Protein AF-A0A0A2XUB7-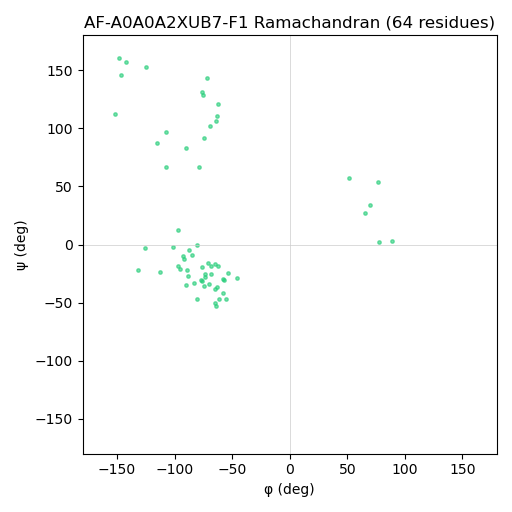F1 (afdb_monomer)

Solvent-accessible surface area (backbone atoms only — not comparable to full-atom values): 4384 Å² total; per-residue (Å²): 143,84,68,74,70,59,63,61,67,68,67,72,77,74,74,81,76,76,79,86,77,65,77,84,73,77,74,78,50,56,92,66,47,89,42,37,70,54,34,42,45,39,34,72,77,52,62,38,55,77,35,27,80,86,67,84,82,57,28,36,53,94,61,33,76,128

InterPro domains:
  IPR008613 Excalibur calcium-binding domain [PF05901] (28-61)
  IPR008613 Excalibur calcium-binding domain [SM00894] (26-61)

Sequence (66 aa):
MRNIAIFILVCISSFSYAVKYSCDDGKRYCKEMQSCEEAKYHLEQCGLSRLDRDKDGVPCESICRQ

Secondary structure (DSSP, 8-state):
---THHHHHHHSSS--------TTS---SGGG--SHHHHHHHHHTS--GGGSSS-SS-TTTTTS--

pLDDT: mean 84.07, std 16.98, range [50.78, 97.44]

Mean predicted aligned error: 10.06 Å

Radius of gyration: 19.07 Å; Cα contacts (8 Å, |Δi|>4): 53; chains: 1; bounding box: 31×27×57 Å

Structure (mmCIF, N/CA/C/O backbone):
data_AF-A0A0A2XUB7-F1
#
_entry.id   AF-A0A0A2XUB7-F1
#
loop_
_atom_site.group_PDB
_atom_site.id
_atom_site.type_symbol
_atom_site.label_atom_id
_atom_site.label_alt_id
_atom_site.label_comp_id
_atom_site.label_asym_id
_atom_site.label_entity_id
_atom_site.label_seq_id
_atom_site.pdbx_PDB_ins_code
_atom_site.Cartn_x
_atom_site.Cartn_y
_atom_site.Cartn_z
_atom_site.occupancy
_atom_site.B_iso_or_equiv
_atom_site.auth_seq_id
_atom_site.auth_comp_id
_atom_site.auth_asym_id
_atom_site.auth_atom_id
_atom_site.pdbx_PDB_model_num
ATOM 1 N N . MET A 1 1 ? 14.985 -14.899 46.879 1.00 55.66 1 MET A N 1
ATOM 2 C CA . MET A 1 1 ? 15.340 -15.342 45.514 1.00 55.66 1 MET A CA 1
ATOM 3 C C . MET A 1 1 ? 14.342 -16.400 45.061 1.00 55.66 1 MET A C 1
ATOM 5 O O . MET A 1 1 ? 14.527 -17.570 45.362 1.00 55.66 1 MET A O 1
ATOM 9 N N . ARG A 1 2 ? 13.228 -15.999 44.439 1.00 52.47 2 ARG A N 1
ATOM 10 C CA . ARG A 1 2 ? 12.294 -16.936 43.803 1.00 52.47 2 ARG A CA 1
ATOM 11 C C . ARG A 1 2 ? 11.595 -16.218 42.645 1.00 52.47 2 ARG A C 1
ATOM 13 O O . ARG A 1 2 ? 10.829 -15.293 42.866 1.00 52.47 2 ARG A O 1
ATOM 20 N N . ASN A 1 3 ? 11.919 -16.672 41.438 1.00 50.78 3 ASN A N 1
ATOM 21 C CA . ASN A 1 3 ? 11.071 -16.654 40.245 1.00 50.78 3 ASN A CA 1
ATOM 22 C C . ASN A 1 3 ? 10.873 -15.337 39.473 1.00 50.78 3 ASN A C 1
ATOM 24 O O . ASN A 1 3 ? 9.755 -15.006 39.097 1.00 50.78 3 ASN A O 1
ATOM 28 N N . ILE A 1 4 ? 11.966 -14.676 39.079 1.00 56.59 4 ILE A N 1
ATOM 29 C CA . ILE A 1 4 ? 11.929 -13.710 37.957 1.00 56.59 4 ILE A CA 1
ATOM 30 C C . ILE A 1 4 ? 11.677 -14.435 36.610 1.00 56.59 4 ILE A C 1
ATOM 32 O O . ILE A 1 4 ? 11.073 -13.877 35.700 1.00 56.59 4 ILE A O 1
ATOM 36 N N . ALA A 1 5 ? 12.041 -15.720 36.502 1.00 54.59 5 ALA A N 1
ATOM 37 C CA . ALA A 1 5 ? 11.882 -16.517 35.279 1.00 54.59 5 ALA A CA 1
ATOM 38 C C . ALA A 1 5 ? 10.419 -16.832 34.886 1.00 54.59 5 ALA A C 1
ATOM 40 O O . ALA A 1 5 ? 10.163 -17.159 33.731 1.00 54.59 5 ALA A O 1
ATOM 41 N N . ILE A 1 6 ? 9.452 -16.716 35.808 1.00 57.56 6 ILE A N 1
ATOM 42 C CA . ILE A 1 6 ? 8.032 -16.985 35.504 1.00 57.56 6 ILE A CA 1
ATOM 43 C C . ILE A 1 6 ? 7.397 -15.835 34.708 1.00 57.56 6 ILE A C 1
ATOM 45 O O . ILE A 1 6 ? 6.551 -16.080 33.855 1.00 57.56 6 ILE A O 1
ATOM 49 N N . PHE A 1 7 ? 7.833 -14.590 34.919 1.00 55.19 7 PHE A N 1
ATOM 50 C CA . PHE A 1 7 ? 7.239 -13.423 34.255 1.00 55.19 7 PHE A CA 1
ATOM 51 C C . PHE A 1 7 ? 7.623 -13.327 32.770 1.00 55.19 7 PHE A C 1
ATOM 53 O O . PHE A 1 7 ? 6.854 -12.836 31.954 1.00 55.19 7 PHE A O 1
ATOM 60 N N . ILE A 1 8 ? 8.790 -13.861 32.405 1.00 60.09 8 ILE A N 1
ATOM 61 C CA . ILE A 1 8 ? 9.260 -13.903 31.016 1.00 60.09 8 ILE A CA 1
ATOM 62 C C . ILE A 1 8 ? 8.542 -15.018 30.232 1.00 60.09 8 ILE A C 1
ATOM 64 O O . ILE A 1 8 ? 8.256 -14.845 29.057 1.00 60.09 8 ILE A O 1
ATOM 68 N N . LEU A 1 9 ? 8.146 -16.123 30.872 1.00 58.22 9 LEU A N 1
ATOM 69 C CA . LEU A 1 9 ? 7.447 -17.237 30.210 1.00 58.22 9 LEU A CA 1
ATOM 70 C C . LEU A 1 9 ? 5.957 -16.980 29.905 1.00 58.22 9 LEU A C 1
ATOM 72 O O . LEU A 1 9 ? 5.401 -17.649 29.038 1.00 58.22 9 LEU A O 1
ATOM 76 N N . VAL A 1 10 ? 5.310 -16.017 30.571 1.00 58.22 10 VAL A N 1
ATOM 77 C CA . VAL A 1 10 ? 3.885 -15.692 30.344 1.00 58.22 10 VAL A CA 1
ATOM 78 C C . VAL A 1 10 ? 3.688 -14.660 29.223 1.00 58.22 10 VAL A C 1
ATOM 80 O O . VAL A 1 10 ? 2.663 -14.676 28.550 1.00 58.22 10 VAL A O 1
ATOM 83 N N . CYS A 1 11 ? 4.669 -13.794 28.960 1.00 57.09 11 CYS A N 1
ATOM 84 C CA . CYS A 1 11 ? 4.487 -12.669 28.034 1.00 57.09 11 CYS A CA 1
ATOM 85 C C . CYS A 1 11 ? 4.816 -12.987 26.564 1.00 57.09 11 CYS A C 1
ATOM 87 O O . CYS A 1 11 ? 4.337 -12.291 25.673 1.00 57.09 11 CYS A O 1
ATOM 89 N N . ILE A 1 12 ? 5.627 -14.016 26.287 1.00 59.12 12 ILE A N 1
ATOM 90 C CA . ILE A 1 12 ? 6.152 -14.277 24.929 1.00 59.12 12 ILE A CA 1
ATOM 91 C C . ILE A 1 12 ? 5.252 -15.2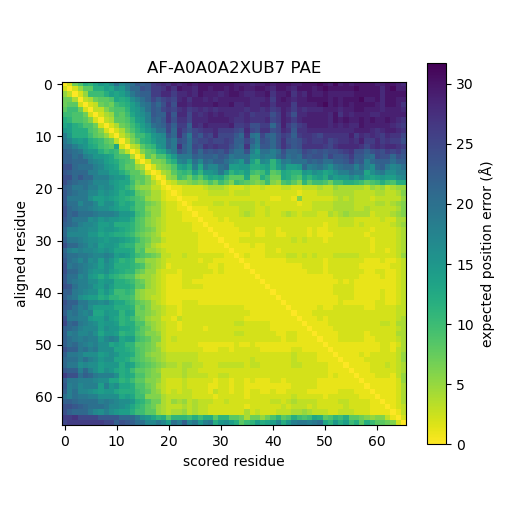45 24.130 1.00 59.12 12 ILE A C 1
ATOM 93 O O . ILE A 1 12 ? 5.401 -15.383 22.922 1.00 59.12 12 ILE A O 1
ATOM 97 N N . SER A 1 13 ? 4.293 -15.920 24.770 1.00 60.28 13 SER A N 1
ATOM 98 C CA . SER A 1 13 ? 3.529 -17.021 24.158 1.00 60.28 13 SER A CA 1
ATOM 99 C C . SER A 1 13 ? 2.310 -16.607 23.324 1.00 60.28 13 SER A C 1
ATOM 101 O O . SER A 1 13 ? 1.724 -17.465 22.672 1.00 60.28 13 SER A O 1
ATOM 103 N N . SER A 1 14 ? 1.892 -15.335 23.342 1.00 62.66 14 SER A N 1
ATOM 104 C CA . SER A 1 14 ? 0.546 -14.959 22.857 1.00 62.66 14 SER A CA 1
ATOM 105 C C . SER A 1 14 ? 0.494 -13.868 21.784 1.00 62.66 14 SER A C 1
ATOM 107 O O . SER A 1 14 ? -0.581 -13.594 21.262 1.00 62.66 14 SER A O 1
ATOM 109 N N . PHE A 1 15 ? 1.619 -13.269 21.391 1.00 61.09 15 PHE A N 1
ATOM 110 C CA . PHE A 1 15 ? 1.642 -12.269 20.317 1.00 61.09 15 PHE A CA 1
ATOM 111 C C . PHE A 1 15 ? 2.277 -12.845 19.052 1.00 61.09 15 PHE A C 1
ATOM 113 O O . PHE A 1 15 ? 3.340 -12.417 18.610 1.00 61.09 15 PHE A O 1
ATOM 120 N N . SER A 1 16 ? 1.608 -13.829 18.445 1.00 62.91 16 SER A N 1
ATOM 121 C CA . SER A 1 16 ? 1.838 -14.117 17.030 1.00 62.91 16 SER A CA 1
ATOM 122 C C . SER A 1 16 ? 1.150 -13.009 16.234 1.00 62.91 16 SER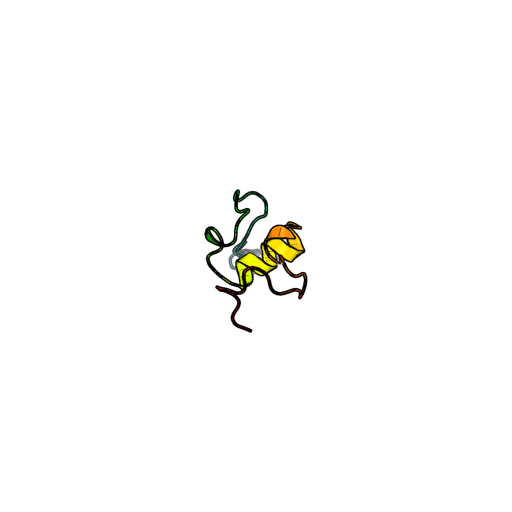 A C 1
ATOM 124 O O . SER A 1 16 ? -0.055 -13.048 15.989 1.00 62.91 16 SER A O 1
ATOM 126 N N . TYR A 1 17 ? 1.894 -11.946 15.929 1.00 60.00 17 TYR A N 1
ATOM 127 C CA . TYR A 1 17 ? 1.408 -10.888 15.053 1.00 60.00 17 TYR A CA 1
ATOM 128 C C . TYR A 1 17 ? 1.316 -11.479 13.644 1.00 60.00 17 TYR A C 1
ATOM 130 O O . TYR A 1 17 ? 2.334 -11.692 12.987 1.00 60.00 17 TYR A O 1
ATOM 138 N N . ALA A 1 18 ? 0.105 -11.829 13.208 1.00 67.88 18 ALA A N 1
ATOM 139 C CA . ALA A 1 18 ? -0.112 -12.345 11.866 1.00 67.88 18 ALA A CA 1
ATOM 140 C C . ALA A 1 18 ? 0.246 -11.245 10.857 1.00 67.88 18 ALA A C 1
ATOM 142 O O . ALA A 1 18 ? -0.487 -10.265 10.707 1.00 67.88 18 ALA A O 1
ATOM 143 N N . VAL A 1 19 ? 1.389 -11.392 10.185 1.00 65.94 19 VAL A N 1
ATOM 144 C CA . VAL A 1 19 ? 1.744 -10.546 9.042 1.00 65.94 19 VAL A CA 1
ATOM 145 C C . VAL A 1 19 ? 0.700 -10.810 7.962 1.00 65.94 19 VAL A C 1
ATOM 147 O O . VAL A 1 19 ? 0.606 -11.918 7.441 1.00 65.94 19 VAL A O 1
ATOM 150 N N . LYS A 1 20 ? -0.149 -9.812 7.702 1.00 82.25 20 LYS A N 1
ATOM 151 C CA . LYS A 1 20 ? -1.358 -9.983 6.888 1.00 82.25 20 LYS A CA 1
ATOM 152 C C . LYS A 1 20 ? -1.073 -9.901 5.382 1.00 82.25 20 LYS A C 1
ATOM 154 O O . LYS A 1 20 ? -1.725 -10.612 4.629 1.00 82.25 20 LYS A O 1
ATOM 159 N N . TYR A 1 21 ? -0.096 -9.083 4.976 1.00 93.69 21 TYR A N 1
ATOM 160 C CA . TYR A 1 21 ? 0.272 -8.798 3.581 1.00 93.69 21 TYR A CA 1
ATOM 161 C C . TYR A 1 21 ? 1.802 -8.662 3.446 1.00 93.69 21 TYR A C 1
ATOM 163 O O . TYR A 1 21 ? 2.476 -8.375 4.438 1.00 93.69 21 TYR A O 1
ATOM 171 N N . SER A 1 22 ? 2.354 -8.868 2.246 1.00 94.31 22 SER A N 1
ATOM 172 C CA . SER A 1 22 ? 3.795 -8.756 1.959 1.00 94.31 22 SER A CA 1
ATOM 173 C C . SER A 1 22 ? 4.029 -8.243 0.542 1.00 94.31 22 SER A C 1
ATOM 175 O O . SER A 1 22 ? 3.301 -8.610 -0.367 1.00 94.31 22 SER A O 1
ATOM 177 N N . CYS A 1 23 ? 5.079 -7.451 0.320 1.00 95.31 23 CYS A N 1
ATOM 178 C CA . CYS A 1 23 ? 5.434 -6.978 -1.022 1.00 95.31 23 CYS A CA 1
ATOM 179 C C . CYS A 1 23 ? 5.993 -8.071 -1.949 1.00 95.31 23 CYS A C 1
ATOM 181 O O . CYS A 1 23 ? 6.037 -7.872 -3.165 1.00 95.31 23 CYS A O 1
ATOM 183 N N . ASP A 1 24 ? 6.400 -9.212 -1.386 1.00 94.31 24 ASP A N 1
ATOM 184 C CA . ASP A 1 24 ? 7.008 -10.340 -2.103 1.00 94.31 24 ASP A CA 1
ATOM 185 C C . ASP A 1 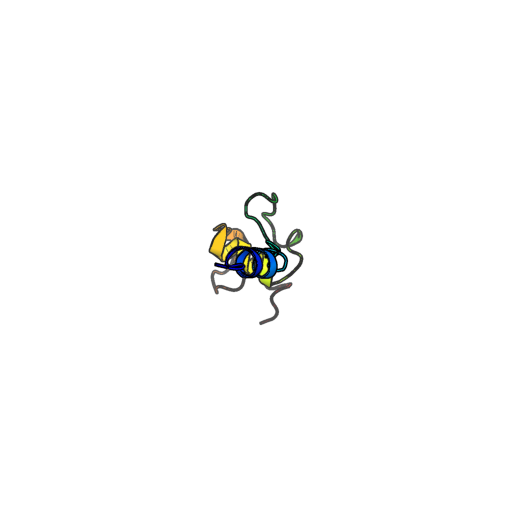24 ? 6.000 -11.451 -2.454 1.00 94.31 24 ASP A C 1
ATOM 187 O O . ASP A 1 24 ? 6.383 -12.551 -2.847 1.00 94.31 24 ASP A O 1
ATOM 191 N N . ASP A 1 25 ? 4.699 -11.185 -2.330 1.00 93.81 25 ASP A N 1
ATOM 192 C CA . ASP A 1 25 ? 3.631 -12.138 -2.657 1.00 93.81 25 ASP A CA 1
ATOM 193 C C . ASP A 1 25 ? 3.300 -12.221 -4.161 1.00 93.81 25 ASP A C 1
ATOM 195 O O . ASP A 1 25 ? 2.442 -12.999 -4.583 1.00 93.81 25 ASP A O 1
ATOM 199 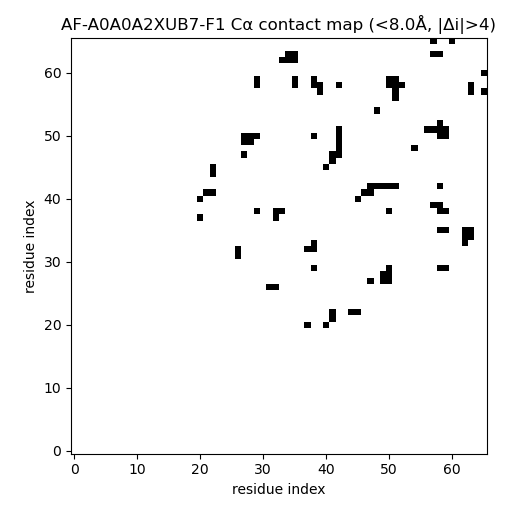N N . GLY A 1 26 ? 3.996 -11.428 -4.982 1.00 94.38 26 GLY A N 1
ATOM 200 C CA . GLY A 1 26 ? 3.847 -11.400 -6.434 1.00 94.38 26 GLY A CA 1
ATOM 201 C C . GLY A 1 26 ? 2.618 -10.643 -6.937 1.00 94.38 26 GLY A C 1
ATOM 202 O O . GLY A 1 26 ? 2.426 -10.575 -8.153 1.00 94.38 26 GLY A O 1
ATOM 203 N N . LYS A 1 27 ? 1.812 -10.032 -6.061 1.00 95.62 27 LYS A N 1
ATOM 204 C CA . LYS A 1 27 ? 0.619 -9.285 -6.469 1.00 95.62 27 LYS A CA 1
ATOM 205 C C . LYS A 1 27 ? 1.006 -7.939 -7.067 1.00 95.62 27 LYS A C 1
ATOM 207 O O . LYS A 1 27 ? 1.776 -7.160 -6.506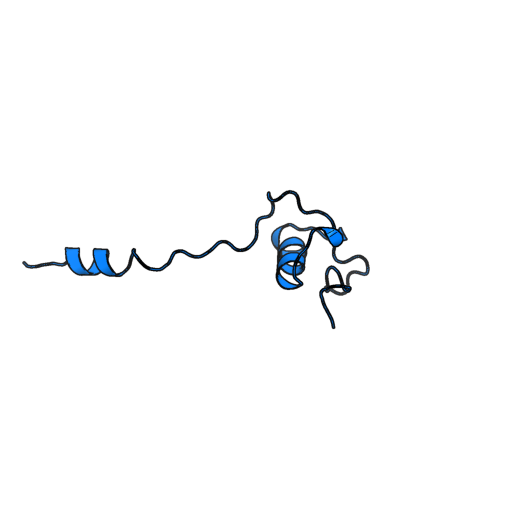 1.00 95.62 27 LYS A O 1
ATOM 212 N N . ARG A 1 28 ? 0.483 -7.650 -8.254 1.00 95.50 28 ARG A N 1
ATOM 213 C CA . ARG A 1 28 ? 0.774 -6.440 -9.036 1.00 95.50 28 ARG A CA 1
ATOM 214 C C . ARG A 1 28 ? -0.473 -5.742 -9.560 1.00 95.50 28 ARG A C 1
ATOM 216 O O . ARG A 1 28 ? -0.395 -4.556 -9.875 1.00 95.50 28 ARG A O 1
ATOM 223 N N . TYR A 1 29 ? -1.594 -6.445 -9.673 1.00 96.25 29 TYR A N 1
ATOM 224 C CA . TYR A 1 29 ? -2.810 -5.960 -10.315 1.00 96.25 29 TYR A CA 1
ATOM 225 C C . TYR A 1 29 ? -4.016 -6.046 -9.380 1.00 96.25 29 TYR A C 1
ATOM 227 O O . TYR A 1 29 ? -4.110 -6.943 -8.550 1.00 96.25 29 TYR A O 1
ATOM 235 N N . CYS A 1 30 ? -5.008 -5.177 -9.586 1.00 96.56 30 CYS A N 1
ATOM 236 C CA . CYS A 1 30 ? -6.223 -5.158 -8.764 1.00 96.56 30 CYS A CA 1
ATOM 237 C C . CYS A 1 30 ? -7.000 -6.479 -8.752 1.00 96.56 30 CYS A C 1
ATOM 239 O O . CYS A 1 30 ? -7.595 -6.818 -7.740 1.00 96.56 30 CYS A O 1
ATOM 241 N N . LYS A 1 31 ? -6.942 -7.264 -9.836 1.00 95.75 31 LYS A N 1
ATOM 242 C CA . LYS A 1 31 ? -7.571 -8.596 -9.907 1.00 95.75 31 LYS A CA 1
ATOM 243 C C . LYS A 1 31 ? -6.972 -9.624 -8.933 1.00 95.75 31 LYS A C 1
ATOM 245 O O . LYS A 1 31 ? -7.558 -10.680 -8.738 1.00 95.75 31 LYS A O 1
ATOM 250 N N . GLU A 1 32 ? -5.781 -9.354 -8.401 1.00 96.38 32 GLU A N 1
ATOM 251 C CA . GLU A 1 32 ? -5.069 -10.230 -7.464 1.00 96.38 32 GLU A CA 1
ATOM 252 C C . GLU A 1 32 ? -5.335 -9.825 -6.006 1.00 96.38 32 GLU A C 1
ATOM 254 O O . GLU A 1 32 ? -5.197 -10.654 -5.104 1.00 96.38 32 GLU A O 1
ATOM 259 N N . MET A 1 33 ? -5.763 -8.575 -5.787 1.00 95.75 33 MET A N 1
ATOM 260 C CA . MET A 1 33 ? -6.095 -8.035 -4.471 1.00 95.75 33 MET A CA 1
ATOM 261 C C . MET A 1 33 ? -7.453 -8.565 -4.015 1.00 95.75 33 MET A C 1
ATOM 263 O O . MET A 1 33 ? -8.433 -8.525 -4.756 1.00 95.75 33 MET A O 1
ATOM 267 N N . GLN A 1 34 ? -7.509 -9.064 -2.787 1.00 94.06 34 GLN A N 1
ATOM 268 C CA . GLN A 1 34 ? -8.705 -9.679 -2.209 1.00 94.06 34 GLN A CA 1
ATOM 269 C C . GLN A 1 34 ? -9.508 -8.704 -1.346 1.00 94.06 34 GLN A C 1
ATOM 271 O O . GLN A 1 34 ? -10.681 -8.943 -1.063 1.00 94.06 34 GLN A O 1
ATOM 276 N N . SER A 1 35 ? -8.888 -7.608 -0.911 1.00 95.50 35 SER A N 1
ATOM 277 C CA . SER A 1 35 ? -9.522 -6.607 -0.061 1.00 95.50 35 SER A CA 1
ATOM 278 C C . SER A 1 35 ? -8.977 -5.209 -0.325 1.00 95.50 35 SER A C 1
ATOM 280 O O . SER A 1 35 ? -7.880 -5.032 -0.864 1.00 95.50 35 SER A O 1
ATOM 282 N N . CYS A 1 36 ? -9.752 -4.203 0.080 1.00 96.31 36 CYS A N 1
ATOM 283 C CA . CYS A 1 36 ? -9.312 -2.818 0.000 1.00 96.31 36 CYS A CA 1
ATOM 284 C C . CYS A 1 36 ? -8.082 -2.569 0.890 1.00 96.31 36 CYS A C 1
ATOM 286 O O . CYS A 1 36 ? -7.169 -1.848 0.500 1.00 96.31 36 CYS A O 1
ATOM 288 N N . GLU A 1 37 ? -8.010 -3.200 2.065 1.00 95.69 37 GLU A N 1
ATOM 289 C CA . GLU A 1 37 ? -6.871 -3.081 2.980 1.00 95.69 37 GLU A CA 1
ATOM 290 C C . GLU A 1 37 ? -5.588 -3.657 2.378 1.00 95.69 37 GLU A C 1
ATOM 292 O O . GLU A 1 37 ? -4.516 -3.089 2.567 1.00 95.69 37 GLU A O 1
ATOM 297 N N . GLU A 1 38 ? -5.694 -4.768 1.647 1.00 96.06 38 GLU A N 1
ATOM 298 C CA . GLU A 1 38 ? -4.569 -5.345 0.916 1.00 96.06 38 GLU A CA 1
ATOM 299 C C . GLU A 1 38 ? -4.106 -4.400 -0.197 1.00 96.06 38 GLU A C 1
ATOM 301 O O . GLU A 1 38 ? -2.930 -4.047 -0.264 1.00 96.06 38 GLU A O 1
ATOM 306 N N . ALA A 1 39 ? -5.032 -3.916 -1.029 1.00 97.31 39 ALA A N 1
ATOM 307 C CA . ALA A 1 39 ? -4.707 -2.983 -2.105 1.00 97.31 39 ALA A CA 1
ATOM 308 C C . ALA A 1 39 ? -4.033 -1.700 -1.579 1.00 97.31 39 ALA A C 1
ATOM 310 O O . ALA A 1 39 ? -3.039 -1.252 -2.153 1.00 97.31 39 ALA A O 1
ATOM 311 N N . LYS A 1 40 ? -4.519 -1.154 -0.455 1.00 96.50 40 LYS A N 1
ATOM 312 C CA . LYS A 1 40 ? -3.904 -0.018 0.253 1.00 96.50 40 LYS A CA 1
ATOM 313 C C . LYS A 1 40 ? -2.503 -0.335 0.748 1.00 96.50 40 LYS A C 1
ATOM 315 O O . LYS A 1 40 ? -1.584 0.433 0.477 1.00 96.50 40 LYS A O 1
ATOM 320 N N . TYR A 1 41 ? -2.310 -1.488 1.386 1.00 96.75 41 TYR A N 1
ATOM 321 C CA . TYR A 1 41 ? -0.984 -1.927 1.811 1.00 96.75 41 TYR A CA 1
ATOM 322 C C . TYR A 1 41 ? -0.004 -1.968 0.631 1.00 96.75 41 TYR A C 1
ATOM 324 O O . TYR A 1 41 ? 1.094 -1.425 0.716 1.00 96.75 41 TYR A O 1
ATOM 332 N N . HIS A 1 42 ? -0.402 -2.543 -0.502 1.00 97.44 42 HIS A N 1
ATOM 333 C CA . HIS A 1 42 ? 0.468 -2.616 -1.672 1.00 97.44 42 HIS A CA 1
ATOM 334 C C . HIS A 1 42 ? 0.716 -1.260 -2.348 1.00 97.44 42 HIS A C 1
ATOM 336 O O . HIS A 1 42 ? 1.811 -1.037 -2.875 1.00 97.44 42 HIS A O 1
ATOM 342 N N . LEU A 1 43 ? -0.261 -0.351 -2.345 1.00 97.44 43 LEU A N 1
ATOM 343 C CA . LEU A 1 43 ? -0.074 1.013 -2.838 1.00 97.44 43 LEU A CA 1
ATOM 344 C C . LEU A 1 43 ? 0.955 1.761 -1.979 1.00 97.44 43 LEU A C 1
ATOM 346 O O . LEU A 1 43 ? 1.931 2.286 -2.512 1.00 97.44 43 LEU A O 1
ATOM 350 N N . GLU A 1 44 ? 0.750 1.770 -0.663 1.00 96.38 44 GLU A N 1
ATOM 351 C CA . GLU A 1 44 ? 1.509 2.594 0.281 1.00 96.38 44 GLU A CA 1
ATOM 352 C C . GLU A 1 44 ? 2.864 1.985 0.649 1.00 96.38 44 GLU A C 1
ATOM 354 O O . GLU A 1 44 ? 3.881 2.673 0.629 1.00 96.38 44 GLU A O 1
ATOM 359 N N . GLN A 1 45 ? 2.893 0.692 0.980 1.00 96.19 45 GLN A N 1
ATOM 360 C CA . GLN A 1 45 ? 4.081 0.026 1.526 1.00 96.19 45 GLN A CA 1
ATOM 361 C C . GLN A 1 45 ? 4.967 -0.558 0.426 1.00 96.19 45 GLN A C 1
ATOM 363 O O . GLN A 1 45 ? 6.190 -0.542 0.535 1.00 96.19 45 GLN A O 1
ATOM 368 N N . CYS A 1 46 ? 4.357 -1.045 -0.658 1.00 96.31 46 CYS A N 1
ATOM 369 C CA . CYS A 1 46 ? 5.079 -1.673 -1.767 1.00 96.31 46 CYS A CA 1
ATOM 370 C C . CYS A 1 46 ? 5.255 -0.745 -2.979 1.00 96.31 46 CYS A C 1
ATOM 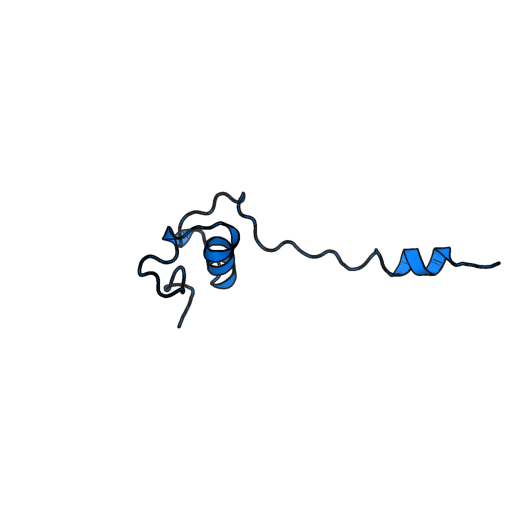372 O O . CYS A 1 46 ? 5.859 -1.144 -3.979 1.00 96.31 46 CYS A O 1
ATOM 374 N N . GLY A 1 47 ? 4.715 0.478 -2.920 1.00 96.31 47 GLY A N 1
ATOM 375 C CA . GLY A 1 47 ? 4.840 1.478 -3.978 1.00 96.31 47 GLY A CA 1
ATOM 376 C C . GLY A 1 47 ? 4.156 1.080 -5.287 1.00 96.31 47 GLY A C 1
ATOM 377 O O . GLY A 1 47 ? 4.587 1.496 -6.367 1.00 96.31 47 GLY A O 1
ATOM 378 N N . LEU A 1 48 ? 3.112 0.244 -5.239 1.00 96.75 48 LEU A N 1
ATOM 379 C CA . LEU A 1 48 ? 2.375 -0.175 -6.432 1.00 96.75 48 LEU A CA 1
ATOM 380 C C . LEU A 1 48 ? 1.392 0.910 -6.884 1.00 96.75 48 LEU A C 1
ATOM 382 O O . LEU A 1 48 ? 0.185 0.699 -6.906 1.00 96.75 48 LEU A O 1
ATOM 386 N N . SER A 1 49 ? 1.922 2.044 -7.343 1.00 95.88 49 SER A N 1
ATOM 387 C CA . SER A 1 49 ? 1.140 3.183 -7.853 1.00 95.88 49 SER A CA 1
ATOM 388 C C . SER A 1 49 ? 0.149 2.818 -8.959 1.00 95.88 49 SER A C 1
ATOM 390 O O . SER A 1 49 ? -0.861 3.476 -9.126 1.00 95.88 49 SER A O 1
ATOM 392 N N . ARG A 1 50 ? 0.386 1.728 -9.695 1.00 96.00 50 ARG A N 1
ATOM 393 C CA . ARG A 1 50 ? -0.544 1.207 -10.711 1.00 96.00 50 ARG A CA 1
ATOM 394 C C . ARG A 1 50 ? -1.907 0.762 -10.168 1.00 96.00 50 ARG A C 1
ATOM 396 O O . ARG A 1 50 ? -2.814 0.567 -10.971 1.00 96.00 50 ARG A O 1
ATOM 403 N N . LEU A 1 51 ? -2.021 0.522 -8.861 1.00 97.19 51 LEU A N 1
ATOM 404 C CA . LEU A 1 51 ? -3.287 0.165 -8.223 1.00 97.19 51 LEU A CA 1
ATOM 405 C C . LEU A 1 51 ? -4.220 1.378 -8.112 1.00 97.19 51 LEU A C 1
ATOM 407 O O . LEU A 1 51 ? -5.428 1.190 -8.116 1.00 97.19 51 LEU A O 1
ATOM 411 N N . ASP A 1 52 ? -3.661 2.588 -8.077 1.00 97.25 52 ASP A N 1
ATOM 412 C CA . ASP A 1 52 ? -4.356 3.877 -8.028 1.00 97.25 52 ASP A CA 1
ATOM 413 C C . ASP A 1 52 ? -4.048 4.652 -9.324 1.00 97.25 52 ASP A C 1
ATOM 415 O O . ASP A 1 52 ? -3.038 5.350 -9.464 1.00 97.25 52 ASP A O 1
ATOM 419 N N . ARG A 1 53 ? -4.861 4.406 -10.355 1.00 94.69 53 ARG A N 1
ATOM 420 C CA . ARG A 1 53 ? -4.556 4.840 -11.727 1.00 94.69 53 ARG A CA 1
ATOM 421 C C . ARG A 1 53 ? -4.769 6.342 -11.920 1.00 94.69 53 ARG A C 1
ATOM 423 O O . ARG A 1 53 ? -4.051 6.956 -12.713 1.00 94.69 53 ARG A O 1
ATOM 430 N N . ASP A 1 54 ? -5.768 6.895 -11.257 1.00 95.06 54 ASP A N 1
ATOM 431 C CA . ASP A 1 54 ? -6.191 8.292 -11.293 1.00 95.06 54 ASP A CA 1
ATOM 432 C C . ASP A 1 54 ? -5.545 9.148 -10.194 1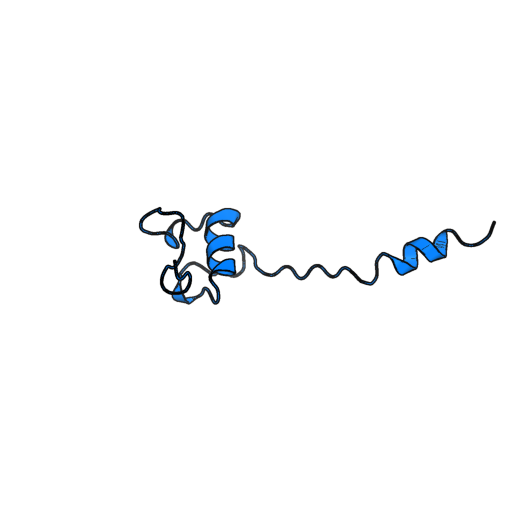.00 95.06 54 ASP A C 1
ATOM 434 O O . ASP A 1 54 ? -5.527 10.372 -10.333 1.00 95.06 54 ASP A O 1
ATOM 438 N N . LYS A 1 55 ? -4.853 8.518 -9.236 1.00 94.75 55 LYS A N 1
ATOM 439 C CA . LYS A 1 55 ? -4.010 9.147 -8.207 1.00 94.75 55 LYS A CA 1
ATOM 440 C C . LYS A 1 55 ? -4.813 9.915 -7.163 1.00 94.75 55 LYS A C 1
ATOM 442 O O . LYS A 1 55 ? -4.355 10.956 -6.682 1.00 94.75 55 LYS A O 1
ATOM 447 N N . ASP A 1 56 ? -5.998 9.423 -6.835 1.00 94.75 56 ASP A N 1
ATOM 448 C CA . ASP A 1 56 ? -6.858 9.992 -5.798 1.00 94.75 56 ASP A CA 1
ATOM 449 C C . ASP A 1 56 ? -6.545 9.420 -4.398 1.00 94.75 56 ASP A C 1
ATOM 451 O O . ASP A 1 56 ? -7.066 9.903 -3.389 1.00 94.75 56 ASP A O 1
ATOM 455 N N . GLY A 1 57 ? -5.636 8.441 -4.319 1.00 93.94 57 GLY A N 1
ATOM 456 C CA . GLY A 1 57 ? -5.261 7.732 -3.100 1.00 93.94 57 GLY A CA 1
ATOM 457 C C . GLY A 1 57 ? -6.118 6.497 -2.808 1.00 93.94 57 GLY A C 1
ATOM 458 O O . GLY A 1 57 ? -5.916 5.855 -1.773 1.00 93.94 57 GLY A O 1
ATOM 459 N N . VAL A 1 58 ? -7.058 6.135 -3.685 1.00 96.12 58 VAL A N 1
ATOM 460 C CA . VAL A 1 58 ? -7.952 4.981 -3.554 1.00 96.12 58 VAL A CA 1
ATOM 461 C C . VAL A 1 58 ? -7.527 3.889 -4.544 1.00 96.12 58 VAL A C 1
ATOM 4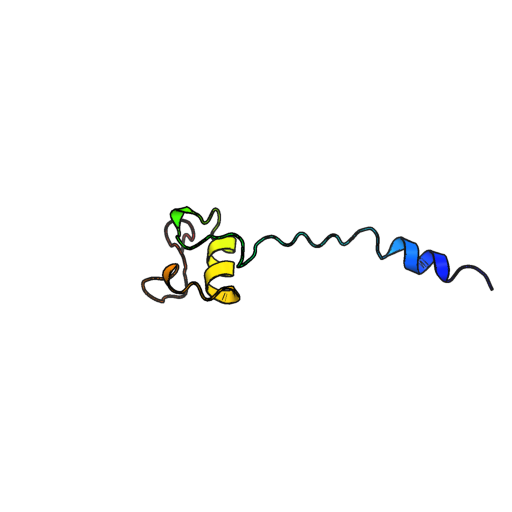63 O O . VAL A 1 58 ? -7.929 3.875 -5.706 1.00 96.12 58 VAL A O 1
ATOM 466 N N . PRO A 1 59 ? -6.736 2.892 -4.108 1.00 97.38 59 PRO A N 1
ATOM 467 C CA . PRO A 1 59 ? -6.339 1.819 -5.003 1.00 97.38 59 PRO A CA 1
ATOM 468 C C . PRO A 1 59 ? -7.518 0.895 -5.301 1.00 97.38 59 PRO A C 1
ATOM 470 O O . PRO A 1 59 ? -8.285 0.537 -4.413 1.00 97.38 59 PRO A O 1
ATOM 473 N N . CYS A 1 60 ? -7.599 0.401 -6.533 1.00 96.88 60 CYS A N 1
ATOM 474 C CA . CYS A 1 60 ? -8.536 -0.644 -6.931 1.00 96.88 60 CYS A CA 1
ATOM 475 C C . CYS A 1 60 ? -9.994 -0.338 -6.539 1.00 96.88 60 CYS A C 1
ATOM 477 O O . CYS A 1 60 ? -10.638 -1.147 -5.869 1.00 96.88 60 CYS A O 1
ATOM 479 N N . GLU A 1 61 ? -10.539 0.792 -6.993 1.00 94.94 61 GLU A N 1
ATOM 480 C CA . GLU A 1 61 ? -11.885 1.312 -6.668 1.00 94.94 61 GLU A CA 1
ATOM 481 C C . GLU A 1 61 ? -13.023 0.271 -6.726 1.00 94.94 61 GLU A C 1
ATOM 483 O O . GLU A 1 61 ? -13.990 0.337 -5.975 1.00 94.94 61 GLU A O 1
ATOM 488 N N . SER A 1 62 ? -12.898 -0.761 -7.567 1.00 92.62 62 SER A N 1
ATOM 489 C CA . SER A 1 62 ? -13.849 -1.883 -7.613 1.00 92.62 62 SER A CA 1
ATOM 490 C C . SER A 1 62 ? -14.034 -2.623 -6.276 1.00 92.62 62 SER A C 1
ATOM 492 O O . SER A 1 62 ? -15.106 -3.174 -6.026 1.00 92.62 62 SER A O 1
ATOM 494 N N . ILE A 1 63 ? -12.996 -2.661 -5.433 1.00 94.50 63 ILE A N 1
ATOM 495 C CA . ILE A 1 63 ? -13.010 -3.302 -4.108 1.00 94.50 63 ILE A CA 1
ATOM 496 C C . ILE A 1 63 ? -12.882 -2.281 -2.973 1.00 94.50 63 ILE A C 1
ATOM 498 O O . ILE A 1 63 ? -13.358 -2.540 -1.868 1.00 94.50 63 ILE A O 1
ATOM 502 N N . CYS A 1 64 ? -12.309 -1.109 -3.245 1.00 94.25 64 CYS A N 1
ATOM 503 C CA . CYS A 1 64 ? -12.360 0.045 -2.359 1.00 94.25 64 CYS A CA 1
ATOM 504 C C . CYS A 1 64 ? -13.585 0.900 -2.699 1.00 94.25 64 CYS A C 1
ATOM 506 O O . CYS A 1 64 ? -13.480 1.875 -3.434 1.00 94.25 64 CYS A O 1
ATOM 508 N N . ARG A 1 65 ? -14.757 0.523 -2.165 1.00 80.25 65 ARG A N 1
ATOM 509 C CA . ARG A 1 65 ? -15.946 1.383 -2.257 1.00 80.25 65 ARG A CA 1
ATOM 510 C C . ARG A 1 65 ? -15.656 2.688 -1.510 1.00 80.25 65 ARG A C 1
ATOM 512 O O . ARG A 1 65 ? -15.324 2.625 -0.325 1.00 80.25 65 ARG A O 1
ATOM 519 N N . GLN A 1 66 ? -15.742 3.813 -2.217 1.00 61.03 66 GLN A N 1
ATOM 520 C CA . GLN A 1 66 ? -15.711 5.156 -1.634 1.00 61.03 66 GLN A CA 1
ATOM 521 C C . GLN A 1 66 ? -16.988 5.424 -0.828 1.00 61.03 66 GLN A C 1
ATOM 523 O O . GLN A 1 66 ? -18.065 4.932 -1.248 1.00 61.03 66 GLN A O 1
#

Foldseek 3Di:
DDDPPVVVVVPPPPPPPPPPEDLPPPDQELVVDPAQVRQLCCVPVVVSCVQVVVPPSRGNCVRVPD

Organism: NCBI:txid155517